Protein AF-A0A935HWZ3-F1 (afdb_monomer_lite)

Secondary structure (DSSP, 8-state):
--HHHHHHHHHHHH-HHHHTT---HHHHHHHHHHTSTTGGG--HHHHHHHHSTTSPP-HHHHHHHHHHHHHHHHHHHHHHHHHT-HHHHHHHHHHHHHHTT-HHHHHHHHHHHHHHHHHSPP-HHHHHHHHHHHHHHHHHHHHHHHHS------

Foldseek 3Di:
DPPVLVVVLQVQQCDCVQPVNDHCNLVVVVVVVCPPPVNPPDDLQNSCCSVPPPDDDDVVVSVVSVVSSVVSVVVSVVVVVCVVDVLNVLLVVLVVCLVVVVVVVNVVSLVVLLVVLVPDDDDPVSVVSNVSSVVSVVSSVVVVVVPDPPPPPD

pLDDT: mean 88.66, std 11.39, range [44.72, 97.56]

Sequence (154 aa):
MTESELTEFRKFIISPLYTSGRNYDTLLNEIIKFNSKESNRLTVQDLYSKLYPGKTYNPQTMKNRFSELLKLGEEFLVYRKIQDSPAEKDKLLLSSYLDRKMYKFLDSKLQKEIFELTSAPDDIKKFENLFSLQEMRIRSLGEKKNSMPIFKIL

Radius of gyration: 24.04 Å; chains: 1; bounding box: 44×50×68 Å

Structure (mmCIF, N/CA/C/O backbone):
data_AF-A0A935HWZ3-F1
#
_entry.id   AF-A0A935HWZ3-F1
#
loop_
_atom_site.group_PDB
_atom_site.id
_atom_site.type_symbol
_atom_site.label_atom_id
_atom_site.label_alt_id
_atom_site.label_comp_id
_atom_site.label_asym_id
_atom_site.label_entity_id
_atom_site.label_seq_id
_atom_site.pdbx_PDB_ins_code
_atom_site.Cartn_x
_atom_site.Cartn_y
_atom_site.Cartn_z
_atom_site.occupancy
_atom_site.B_iso_or_equiv
_atom_site.auth_seq_id
_atom_site.auth_comp_id
_atom_site.auth_asym_id
_atom_site.auth_atom_id
_atom_site.pdbx_PDB_model_num
ATOM 1 N N . MET A 1 1 ? -1.891 12.685 12.434 1.00 75.56 1 MET A N 1
ATOM 2 C CA . MET A 1 1 ? -2.656 12.650 11.175 1.00 75.56 1 MET A CA 1
ATOM 3 C C . MET A 1 1 ? -3.465 13.922 11.091 1.00 75.56 1 MET A C 1
ATOM 5 O O . MET A 1 1 ? -4.045 14.314 12.098 1.00 75.56 1 MET A O 1
ATOM 9 N N . THR A 1 2 ? -3.467 14.572 9.938 1.00 87.94 2 THR A N 1
ATOM 10 C CA . THR A 1 2 ? -4.420 15.644 9.626 1.00 87.94 2 THR A CA 1
ATOM 11 C C . THR A 1 2 ? -5.836 15.071 9.479 1.00 87.94 2 THR A C 1
ATOM 13 O O . THR A 1 2 ? -6.002 13.865 9.300 1.00 87.94 2 THR A O 1
ATOM 16 N N . GLU A 1 3 ? -6.867 15.919 9.509 1.00 86.69 3 GLU A N 1
ATOM 17 C CA . GLU A 1 3 ? -8.260 15.492 9.267 1.00 86.69 3 GLU A CA 1
ATOM 18 C C . GLU A 1 3 ? -8.436 14.806 7.897 1.00 86.69 3 GLU A C 1
ATOM 20 O O . GLU A 1 3 ? -9.180 13.830 7.757 1.00 86.69 3 GLU A O 1
ATOM 25 N N . SER A 1 4 ? -7.694 15.273 6.886 1.00 89.88 4 SER A N 1
ATOM 26 C CA . SER A 1 4 ? -7.683 14.669 5.549 1.00 89.88 4 SER A CA 1
ATOM 27 C C . SER A 1 4 ? -7.071 13.265 5.572 1.00 89.88 4 SER A C 1
ATOM 29 O O . SER A 1 4 ? -7.696 12.303 5.124 1.00 89.88 4 SER A O 1
ATOM 31 N N . GLU A 1 5 ? -5.889 13.117 6.180 1.00 90.38 5 GLU A N 1
ATOM 32 C CA . GLU A 1 5 ? -5.225 11.813 6.328 1.00 90.38 5 GLU A CA 1
ATOM 33 C C . GLU A 1 5 ? -6.078 10.827 7.125 1.00 90.38 5 GLU A C 1
ATOM 35 O O . GLU A 1 5 ? -6.135 9.645 6.795 1.00 90.38 5 GLU A O 1
ATOM 40 N N . LEU A 1 6 ? -6.770 11.306 8.159 1.00 91.81 6 LEU A N 1
ATOM 41 C CA . LEU A 1 6 ? -7.662 10.479 8.956 1.00 91.81 6 LEU A CA 1
ATOM 42 C C . LEU A 1 6 ? -8.868 9.992 8.138 1.00 91.81 6 LEU A C 1
ATOM 44 O O . LEU A 1 6 ? -9.266 8.832 8.252 1.00 91.81 6 LEU A O 1
ATOM 48 N N . THR A 1 7 ? -9.432 10.853 7.290 1.00 92.50 7 THR A N 1
ATOM 49 C CA . THR A 1 7 ? -10.536 10.493 6.388 1.00 92.50 7 THR A CA 1
ATOM 50 C C . THR A 1 7 ? -10.114 9.415 5.390 1.00 92.50 7 THR A C 1
ATOM 52 O O . THR A 1 7 ? -10.858 8.466 5.133 1.00 92.50 7 THR A O 1
ATOM 55 N N . GLU A 1 8 ? -8.911 9.523 4.835 1.00 93.06 8 GLU A N 1
ATOM 56 C CA . GLU A 1 8 ? -8.365 8.505 3.937 1.00 93.06 8 GLU A CA 1
ATOM 57 C C . GLU A 1 8 ? -8.022 7.205 4.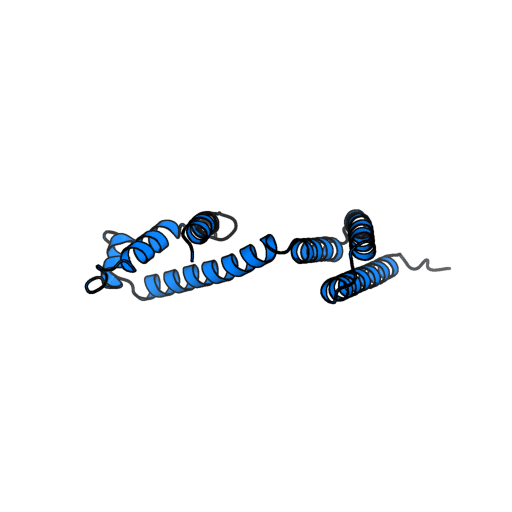664 1.00 93.06 8 GLU A C 1
ATOM 59 O O . GLU A 1 8 ? -8.325 6.125 4.155 1.00 93.06 8 GLU A O 1
ATOM 64 N N . PHE A 1 9 ? -7.468 7.291 5.873 1.00 94.81 9 PHE A N 1
ATOM 65 C CA . PHE A 1 9 ? -7.192 6.114 6.688 1.00 94.81 9 PHE A CA 1
ATOM 66 C C . PHE A 1 9 ? -8.474 5.357 7.034 1.00 94.81 9 PHE A C 1
ATOM 68 O O . PHE A 1 9 ? -8.507 4.134 6.921 1.00 94.81 9 PHE A O 1
ATOM 75 N N . ARG A 1 10 ? -9.570 6.063 7.345 1.00 93.44 10 ARG A N 1
ATOM 76 C CA . ARG A 1 10 ? -10.895 5.442 7.513 1.00 93.44 10 ARG A CA 1
ATOM 77 C C . ARG A 1 10 ? -11.314 4.656 6.277 1.00 93.44 10 ARG A C 1
ATOM 79 O O . ARG A 1 10 ? -11.693 3.497 6.402 1.00 93.44 10 ARG A O 1
ATOM 86 N N . LYS A 1 11 ? -11.194 5.246 5.082 1.00 91.56 11 LYS A N 1
ATOM 87 C CA . LYS A 1 11 ? -11.487 4.550 3.813 1.00 91.56 11 LYS A CA 1
ATOM 88 C C . LYS A 1 11 ? -10.604 3.311 3.623 1.00 91.56 11 LYS A C 1
ATOM 90 O O . LYS A 1 11 ? -11.081 2.292 3.130 1.00 91.56 11 LYS A O 1
ATOM 95 N N . PHE A 1 12 ? -9.342 3.385 4.037 1.00 93.12 12 PHE A N 1
ATOM 96 C CA . PHE A 1 12 ? -8.401 2.271 3.967 1.00 93.12 12 PHE A CA 1
ATOM 97 C C . PHE A 1 12 ? -8.815 1.107 4.884 1.00 93.12 12 PHE A C 1
ATOM 99 O O . PHE A 1 12 ? -8.917 -0.026 4.420 1.00 93.12 12 PHE A O 1
ATOM 106 N N . ILE A 1 13 ? -9.146 1.372 6.153 1.00 92.38 13 ILE A N 1
ATOM 107 C CA . ILE A 1 13 ? -9.485 0.325 7.138 1.00 92.38 13 ILE A CA 1
ATOM 108 C C . ILE A 1 13 ? -10.902 -0.256 7.004 1.00 92.38 13 ILE A C 1
ATOM 110 O O . ILE A 1 13 ? -11.235 -1.221 7.689 1.00 92.38 13 ILE A O 1
ATOM 114 N N . ILE A 1 14 ? -11.767 0.325 6.173 1.00 89.81 14 ILE A N 1
ATOM 115 C CA . ILE A 1 14 ? -13.059 -0.292 5.823 1.00 89.81 14 ILE A CA 1
ATOM 116 C C . ILE A 1 14 ? -12.976 -1.101 4.527 1.00 89.81 14 ILE A C 1
ATOM 118 O O . ILE A 1 14 ? -13.905 -1.840 4.204 1.00 89.81 14 ILE A O 1
ATOM 122 N N . SER A 1 15 ? -11.883 -0.966 3.770 1.00 88.50 15 SER A N 1
ATOM 123 C CA . SER A 1 15 ? -11.719 -1.656 2.497 1.00 88.50 15 SER A CA 1
ATOM 124 C C . SER A 1 15 ? -11.523 -3.163 2.717 1.00 88.50 15 SER A C 1
ATOM 126 O O . SER A 1 15 ? -10.591 -3.563 3.426 1.00 88.50 15 SER A O 1
ATOM 128 N N . PRO A 1 16 ? -12.322 -4.022 2.052 1.00 85.56 16 PRO A N 1
ATOM 129 C CA . PRO A 1 16 ? -12.182 -5.475 2.147 1.00 85.56 16 PRO A CA 1
ATOM 130 C C . PRO A 1 16 ? -10.797 -5.995 1.748 1.00 85.56 16 PRO A C 1
ATOM 132 O O . PRO A 1 16 ? -10.411 -7.079 2.181 1.00 85.56 16 PRO A O 1
ATOM 135 N N . LEU A 1 17 ? -10.050 -5.224 0.947 1.00 85.69 17 LEU A N 1
ATOM 136 C CA . LEU A 1 17 ? -8.706 -5.579 0.489 1.00 85.69 17 LEU A CA 1
ATOM 137 C C . LEU A 1 17 ? -7.685 -5.646 1.630 1.00 85.69 17 LEU A C 1
ATOM 139 O O . LEU A 1 17 ? -6.745 -6.428 1.539 1.00 85.69 17 LEU A O 1
ATOM 143 N N . TYR A 1 18 ? -7.869 -4.856 2.692 1.00 83.12 18 TYR A N 1
ATOM 144 C CA . TYR A 1 18 ? -6.881 -4.726 3.770 1.00 83.12 18 TYR A CA 1
ATOM 145 C C . TYR A 1 18 ? -7.328 -5.388 5.074 1.00 83.12 18 TYR A C 1
ATOM 147 O O . TYR A 1 18 ? -6.501 -5.785 5.890 1.00 83.12 18 TYR A O 1
ATOM 155 N N . THR A 1 19 ? -8.634 -5.558 5.293 1.00 82.12 19 THR A N 1
ATOM 156 C CA . THR A 1 19 ? -9.142 -5.920 6.628 1.00 82.12 19 THR A CA 1
ATOM 157 C C . THR A 1 19 ? -9.687 -7.332 6.760 1.00 82.12 19 THR A C 1
ATOM 159 O O . THR A 1 19 ? -10.176 -7.699 7.831 1.00 82.12 19 THR A O 1
ATOM 162 N N . SER A 1 20 ? -9.580 -8.157 5.711 1.00 78.38 20 SER A N 1
ATOM 163 C CA . SER A 1 20 ? -10.080 -9.544 5.707 1.00 78.38 20 SER A CA 1
ATOM 164 C C . SER A 1 20 ? -11.537 -9.649 6.198 1.00 78.38 20 SER A C 1
ATOM 166 O O . SER A 1 20 ? -11.900 -10.577 6.920 1.00 78.38 20 SER A O 1
ATOM 168 N N . GLY A 1 21 ? -12.362 -8.646 5.869 1.00 75.56 21 GLY A N 1
ATOM 169 C CA . GLY A 1 21 ? -13.775 -8.567 6.258 1.00 75.56 21 GLY A CA 1
ATOM 170 C C . GLY A 1 21 ? -14.052 -8.058 7.678 1.00 75.56 21 GLY A C 1
ATOM 171 O O . GLY A 1 21 ? -15.207 -8.049 8.102 1.00 75.56 21 GLY A O 1
ATOM 172 N N . ARG A 1 22 ? -13.036 -7.627 8.435 1.00 80.81 22 ARG A N 1
ATOM 173 C CA . ARG A 1 22 ? -13.223 -7.031 9.767 1.00 80.81 22 ARG A CA 1
ATOM 174 C C . ARG A 1 22 ? -13.403 -5.521 9.668 1.00 80.81 22 ARG A C 1
ATOM 176 O O . ARG A 1 22 ? -12.747 -4.858 8.873 1.00 80.81 22 ARG A O 1
ATOM 183 N N . ASN A 1 23 ? -14.260 -4.971 10.522 1.00 79.50 23 ASN A N 1
ATOM 184 C CA . ASN A 1 23 ? -14.489 -3.535 10.594 1.00 79.50 23 ASN A CA 1
ATOM 185 C C . ASN A 1 23 ? -13.736 -2.934 11.792 1.00 79.50 23 ASN A C 1
ATOM 187 O O . ASN A 1 23 ? -14.075 -3.218 12.941 1.00 79.50 23 ASN A O 1
ATOM 191 N N . TYR A 1 24 ? -12.719 -2.113 11.517 1.00 88.94 24 TYR A N 1
ATOM 192 C CA . TYR A 1 24 ? -11.961 -1.386 12.544 1.00 88.94 24 TYR A CA 1
ATOM 193 C C . TYR A 1 24 ? -12.441 0.059 12.735 1.00 88.94 24 TYR A C 1
ATOM 195 O O . TYR A 1 24 ? -11.922 0.748 13.611 1.00 88.94 24 TYR A O 1
ATOM 203 N N . ASP A 1 25 ? -13.434 0.521 11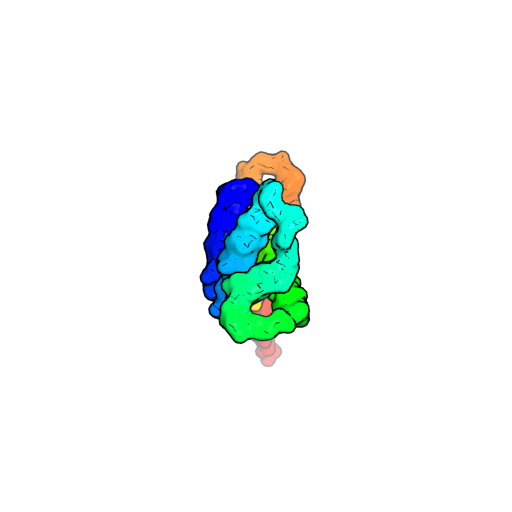.967 1.00 88.88 25 ASP A N 1
ATOM 204 C CA . ASP A 1 25 ? -13.948 1.893 12.040 1.00 88.88 25 ASP A CA 1
ATOM 205 C C . ASP A 1 25 ? -14.486 2.211 13.438 1.00 88.88 25 ASP A C 1
ATOM 207 O O . ASP A 1 25 ? -14.156 3.244 14.011 1.00 88.88 25 ASP A O 1
ATOM 211 N N . THR A 1 26 ? -15.226 1.284 14.057 1.00 87.88 26 THR A N 1
ATOM 212 C CA . THR A 1 26 ? -15.739 1.468 15.424 1.00 87.88 26 THR A CA 1
ATOM 213 C C . THR A 1 26 ? -14.611 1.618 16.447 1.00 87.88 26 THR A C 1
ATOM 215 O O . THR A 1 26 ? -14.670 2.505 17.295 1.00 87.88 26 THR A O 1
ATOM 218 N N . LEU A 1 27 ? -13.558 0.797 16.348 1.00 90.31 27 LEU A N 1
ATOM 219 C CA . LEU A 1 27 ? -12.387 0.891 17.225 1.00 90.31 27 LEU A CA 1
ATOM 220 C C . LEU A 1 27 ? -11.654 2.219 17.023 1.00 90.31 27 LEU A C 1
ATOM 222 O O . LEU A 1 27 ? -11.364 2.907 17.998 1.00 90.31 27 LEU A O 1
ATOM 226 N N . LEU A 1 28 ? -11.392 2.594 15.770 1.00 91.81 28 LEU A N 1
ATOM 227 C CA . LEU A 1 28 ? -10.721 3.845 15.439 1.00 91.81 28 LEU A CA 1
ATOM 228 C C . LEU A 1 28 ? -11.526 5.057 15.935 1.00 91.81 28 LEU A C 1
ATOM 230 O O . LEU A 1 28 ? -10.962 5.951 16.561 1.00 91.81 28 LEU A O 1
ATOM 234 N N . ASN A 1 29 ? -12.843 5.068 15.714 1.00 89.31 29 ASN A N 1
ATOM 235 C CA . ASN A 1 29 ? -13.739 6.133 16.165 1.00 89.31 29 ASN A CA 1
ATOM 236 C C . ASN A 1 29 ? -13.698 6.318 17.680 1.00 89.31 29 ASN A C 1
ATOM 238 O O . ASN A 1 29 ? -13.610 7.450 18.156 1.00 89.31 29 ASN A O 1
ATOM 242 N N . GLU A 1 30 ? -13.746 5.226 18.440 1.00 87.19 30 GLU A N 1
ATOM 243 C CA . GLU A 1 30 ? -13.672 5.317 19.893 1.00 87.19 30 GLU A CA 1
ATOM 244 C C . GLU A 1 30 ? -12.284 5.760 20.370 1.00 87.19 30 GLU A C 1
ATOM 246 O O . GLU A 1 30 ? -12.217 6.589 21.272 1.00 87.19 30 GLU A O 1
ATOM 251 N N . ILE A 1 31 ? -11.190 5.330 19.728 1.00 86.88 31 ILE A N 1
ATOM 252 C CA . ILE A 1 31 ? -9.829 5.814 20.036 1.00 86.88 31 ILE A CA 1
ATOM 253 C C . ILE A 1 31 ? -9.692 7.322 19.775 1.00 86.88 31 ILE A C 1
ATOM 255 O O . ILE A 1 31 ? -9.104 8.036 20.584 1.00 86.88 31 ILE A O 1
ATOM 259 N N . ILE A 1 32 ? -10.242 7.834 18.671 1.00 86.44 32 ILE A N 1
ATOM 260 C CA . ILE A 1 32 ? -10.173 9.269 18.339 1.00 86.44 32 ILE A CA 1
ATOM 261 C C . ILE A 1 32 ? -10.925 10.098 19.376 1.00 86.44 32 ILE A C 1
ATOM 263 O O . ILE A 1 32 ? -10.398 11.097 19.862 1.00 86.44 32 ILE A O 1
ATOM 267 N N . LYS A 1 33 ? -12.134 9.663 19.753 1.00 81.62 33 LYS A N 1
ATOM 268 C CA . LYS A 1 33 ? -12.905 10.304 20.828 1.00 81.62 33 LYS A CA 1
ATOM 269 C C . LYS A 1 33 ? -12.140 10.261 22.149 1.00 81.62 33 LYS A C 1
ATOM 271 O O . LYS A 1 33 ? -12.097 11.261 22.858 1.00 81.62 33 LYS A O 1
ATOM 276 N N . PHE A 1 34 ? -11.502 9.131 22.448 1.00 73.06 34 PHE A N 1
ATOM 277 C CA . PHE A 1 34 ? -10.695 8.931 23.651 1.00 73.06 34 PHE A CA 1
ATOM 278 C C . PHE A 1 34 ? -9.484 9.866 23.707 1.00 73.06 34 PHE A C 1
ATOM 280 O O . PHE A 1 34 ? -9.098 10.286 24.788 1.00 73.06 34 PHE A O 1
ATOM 287 N N . ASN A 1 35 ? -8.897 10.223 22.564 1.00 70.50 35 ASN A N 1
ATOM 288 C CA . ASN A 1 35 ? -7.763 11.149 22.495 1.00 70.50 35 ASN A CA 1
ATOM 289 C C . ASN A 1 35 ? -8.176 12.632 22.632 1.00 70.50 35 ASN A C 1
ATOM 291 O O . ASN A 1 35 ? -7.322 13.514 22.708 1.00 70.50 35 ASN A O 1
ATOM 295 N N . SER A 1 36 ? -9.478 12.939 22.663 1.00 69.62 36 SER A N 1
ATOM 296 C CA . SER A 1 36 ? -9.955 14.292 22.966 1.00 69.62 36 SER A CA 1
ATOM 297 C C . SER A 1 36 ? -9.824 14.596 24.472 1.00 69.62 36 SER A C 1
ATOM 299 O O . SER A 1 36 ? -9.772 13.685 25.294 1.00 69.62 36 SER A O 1
ATOM 301 N N . LYS A 1 37 ? -9.737 15.880 24.853 1.00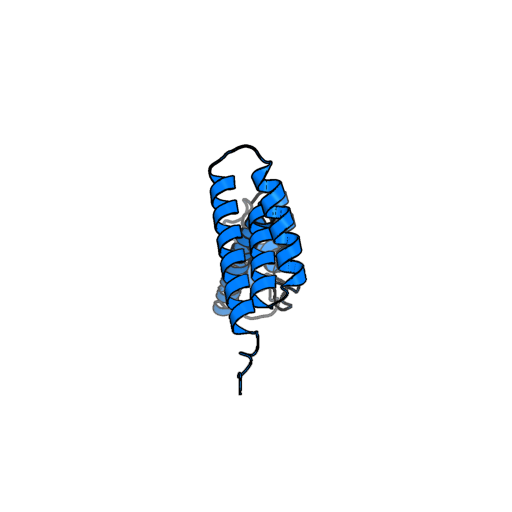 58.09 37 LYS A N 1
ATOM 302 C CA . LYS A 1 37 ? -9.340 16.389 26.193 1.00 58.09 37 LYS A CA 1
ATOM 303 C C . LYS A 1 37 ? -10.157 15.897 27.413 1.00 58.09 37 LYS A C 1
ATOM 305 O O . LYS A 1 37 ? -9.827 16.275 28.533 1.00 58.09 37 LYS A O 1
ATOM 310 N N . GLU A 1 38 ? -11.165 15.044 27.242 1.00 56.38 38 GLU A N 1
ATOM 311 C CA . GLU A 1 38 ? -11.913 14.395 28.338 1.00 56.38 38 GLU A CA 1
ATOM 312 C C . GLU A 1 38 ? -11.308 13.046 28.802 1.00 56.38 38 GLU A C 1
ATOM 314 O O . GLU A 1 38 ? -11.890 12.328 29.616 1.00 56.38 38 GLU A O 1
ATOM 319 N N . SER A 1 39 ? -10.114 12.700 28.310 1.00 57.12 39 SER A N 1
ATOM 320 C CA . SER A 1 39 ? -9.482 11.372 28.379 1.00 57.12 39 SER A CA 1
ATOM 321 C C . SER A 1 39 ? -9.060 10.852 29.761 1.00 57.12 39 SER A C 1
ATOM 323 O O . SER A 1 39 ? -8.773 9.665 29.897 1.00 57.12 39 SER A O 1
ATOM 325 N N . ASN A 1 40 ? -9.052 11.678 30.810 1.00 59.38 40 ASN A N 1
ATOM 326 C CA . ASN A 1 40 ? -8.487 11.296 32.116 1.00 59.38 40 ASN A CA 1
ATOM 327 C C . ASN A 1 40 ? -9.303 10.252 32.911 1.00 59.38 40 ASN A C 1
ATOM 329 O O . ASN A 1 40 ? -8.956 9.959 34.054 1.00 59.38 40 ASN A O 1
ATOM 333 N N . ARG A 1 41 ? -10.399 9.708 32.363 1.00 65.62 41 ARG A N 1
ATOM 334 C CA . ARG A 1 41 ? -11.293 8.782 33.088 1.00 65.62 41 ARG A CA 1
ATOM 335 C C . ARG A 1 41 ? -11.682 7.512 32.345 1.00 65.62 41 ARG A C 1
ATOM 337 O O . ARG A 1 41 ? -12.325 6.662 32.950 1.00 65.62 41 ARG A O 1
ATOM 344 N N . LEU A 1 42 ? -11.333 7.373 31.070 1.00 70.88 42 LEU A N 1
ATOM 345 C CA . LEU A 1 42 ? -11.699 6.182 30.313 1.00 70.88 42 LEU A CA 1
ATOM 346 C C . LEU A 1 42 ? -10.580 5.140 30.400 1.00 70.88 42 LEU A C 1
ATOM 348 O O . LEU A 1 42 ? -9.396 5.455 30.318 1.00 70.88 42 LEU A O 1
ATOM 352 N N . THR A 1 43 ? -10.963 3.885 30.578 1.00 85.25 43 THR A N 1
ATOM 353 C CA . THR A 1 43 ? -10.065 2.731 30.659 1.00 85.25 43 THR A CA 1
ATOM 354 C C . THR A 1 43 ? -10.174 1.874 29.399 1.00 85.25 43 THR A C 1
ATOM 356 O O . THR A 1 43 ? -11.117 1.983 28.610 1.00 85.25 43 THR A O 1
ATOM 359 N N . VAL A 1 44 ? -9.220 0.962 29.196 1.00 87.31 44 VAL A N 1
ATOM 360 C CA . VAL A 1 44 ? -9.309 -0.035 28.114 1.00 87.31 44 VAL A CA 1
ATOM 361 C C . VAL A 1 44 ? -10.535 -0.941 28.305 1.00 87.31 44 VAL A C 1
ATOM 363 O O . VAL A 1 44 ? -11.114 -1.402 27.320 1.00 87.31 44 VAL A O 1
ATOM 366 N N . GLN A 1 45 ? -10.973 -1.157 29.551 1.00 90.56 45 GLN A N 1
ATOM 367 C CA . GLN A 1 45 ? -12.223 -1.853 29.853 1.00 90.56 45 GLN A CA 1
ATOM 368 C C . GLN A 1 45 ? -13.451 -1.096 29.324 1.00 90.56 45 GLN A C 1
ATOM 370 O O . GLN A 1 45 ? -14.327 -1.724 28.730 1.00 90.56 45 GLN A O 1
ATOM 375 N N . ASP A 1 46 ? -13.498 0.231 29.468 1.00 87.94 46 ASP A N 1
ATOM 376 C CA . ASP A 1 46 ? -14.606 1.048 28.948 1.00 87.94 46 ASP A CA 1
ATOM 377 C C . ASP A 1 46 ? -14.653 1.034 27.419 1.00 87.94 46 ASP A C 1
ATOM 379 O O . ASP A 1 46 ? -15.719 0.981 26.810 1.00 87.94 46 ASP A O 1
ATOM 383 N N . LEU A 1 47 ? -13.487 1.033 26.772 1.00 88.31 47 LEU A N 1
ATOM 384 C CA . LEU A 1 47 ? -13.408 0.865 25.324 1.00 88.31 47 LEU A CA 1
ATOM 385 C C . LEU A 1 47 ? -13.924 -0.518 24.897 1.00 88.31 47 LEU A C 1
ATOM 387 O O . LEU A 1 47 ? -14.687 -0.629 23.938 1.00 88.31 47 LEU A O 1
ATOM 391 N N . TYR A 1 48 ? -13.546 -1.576 25.619 1.00 92.25 48 TYR A N 1
ATOM 392 C CA . TYR A 1 48 ? -14.018 -2.929 25.328 1.00 92.25 48 TYR A CA 1
ATOM 393 C C . TYR A 1 48 ? -15.536 -3.058 25.482 1.00 92.25 48 TYR A C 1
ATOM 395 O O . TYR A 1 48 ? -16.169 -3.670 24.623 1.00 92.25 48 TYR A O 1
ATOM 403 N N . SER A 1 49 ? -16.133 -2.482 26.531 1.00 90.81 49 SER A N 1
ATOM 404 C CA . SER A 1 49 ? -17.581 -2.574 26.767 1.00 90.81 49 SER A CA 1
ATOM 405 C C . SER A 1 49 ? -18.398 -1.903 25.659 1.00 90.81 49 SER A C 1
ATOM 407 O O . SER A 1 49 ? -19.460 -2.407 25.296 1.00 90.81 49 SER A O 1
ATOM 409 N N . LYS A 1 50 ? -17.873 -0.831 25.049 1.00 88.44 50 LYS A N 1
ATOM 410 C CA . LYS A 1 50 ? -18.474 -0.193 23.867 1.00 88.44 50 LYS A CA 1
ATOM 411 C C . LYS A 1 50 ? -18.340 -1.030 22.596 1.00 88.44 50 LYS A C 1
ATOM 413 O O . LYS A 1 50 ? -19.270 -1.078 21.796 1.00 88.44 50 LYS A O 1
ATOM 418 N N . LEU A 1 51 ? -17.191 -1.676 22.393 1.00 89.25 51 LEU A N 1
ATOM 419 C CA . LEU A 1 51 ? -16.933 -2.497 21.203 1.00 89.25 51 LEU A CA 1
ATOM 420 C C . LEU A 1 51 ? -17.647 -3.851 21.251 1.00 89.25 51 LEU A C 1
ATOM 422 O O . LEU A 1 51 ? -17.994 -4.413 20.212 1.00 89.25 51 LEU A O 1
ATOM 426 N N . TYR A 1 52 ? -17.847 -4.384 22.453 1.00 91.69 52 TYR A N 1
ATOM 427 C CA . TYR A 1 52 ? -18.378 -5.718 22.694 1.00 91.69 52 TYR A CA 1
ATOM 428 C C . TYR A 1 52 ? -19.435 -5.686 23.809 1.00 91.69 52 TYR A C 1
ATOM 430 O O . TYR A 1 52 ? -19.218 -6.254 24.885 1.00 91.69 52 TYR A O 1
ATOM 438 N N . PRO A 1 53 ? -20.590 -5.039 23.572 1.00 92.00 53 PRO A N 1
ATOM 439 C CA . PRO A 1 53 ? -21.628 -4.898 24.585 1.00 92.00 53 PRO A CA 1
ATOM 440 C C . PRO A 1 53 ? -22.111 -6.268 25.077 1.00 92.00 53 PRO A C 1
ATOM 442 O O . PRO A 1 53 ? -22.308 -7.198 24.293 1.00 92.00 53 PRO A O 1
ATOM 445 N N . GLY A 1 54 ? -22.270 -6.397 26.397 1.00 94.38 54 GLY A N 1
ATOM 446 C CA . GLY A 1 54 ? -22.711 -7.633 27.052 1.00 94.38 54 GLY A CA 1
ATOM 447 C C . GLY A 1 54 ? -21.651 -8.735 27.166 1.00 94.38 54 GLY A C 1
ATOM 448 O O . GLY A 1 54 ? -21.953 -9.799 27.701 1.00 94.38 54 GLY A O 1
ATOM 449 N N . LYS A 1 55 ? -20.413 -8.516 26.697 1.00 95.56 55 LYS A N 1
ATOM 450 C CA . LYS A 1 55 ? -19.317 -9.485 26.852 1.00 95.56 55 LYS A CA 1
ATOM 451 C C . LYS A 1 55 ? -18.430 -9.142 28.045 1.00 95.56 55 LYS A C 1
ATOM 453 O O . LYS A 1 55 ? -18.111 -7.980 28.282 1.00 95.56 55 LYS A O 1
ATOM 458 N N . THR A 1 56 ? -17.949 -10.170 28.739 1.00 96.56 56 THR A N 1
ATOM 459 C CA . THR A 1 56 ? -16.910 -10.020 29.766 1.00 96.56 56 THR A CA 1
ATOM 460 C C . THR A 1 56 ? -15.625 -9.487 29.140 1.00 96.56 56 THR A C 1
ATOM 462 O O . THR A 1 56 ? -15.238 -9.917 28.047 1.00 96.56 56 THR A O 1
ATOM 465 N N . TYR A 1 57 ? -14.972 -8.551 29.833 1.00 96.56 57 TYR A N 1
ATOM 466 C CA . TYR A 1 57 ? -13.713 -7.956 29.398 1.00 96.56 57 TYR A CA 1
ATOM 467 C C . TYR A 1 57 ? -12.660 -9.023 29.087 1.00 96.56 57 TYR A C 1
ATOM 469 O O . TYR A 1 57 ? -12.364 -9.877 29.923 1.00 96.56 57 TYR A O 1
ATOM 477 N N . ASN A 1 58 ? -12.074 -8.945 27.889 1.00 96.19 58 ASN A N 1
ATOM 478 C CA . ASN A 1 58 ? -10.974 -9.804 27.475 1.00 96.19 58 ASN A CA 1
ATOM 479 C C . ASN A 1 58 ? -9.759 -8.945 27.066 1.00 96.19 58 ASN A C 1
ATOM 481 O O . ASN A 1 58 ? -9.761 -8.355 25.977 1.00 96.19 58 ASN A O 1
ATOM 485 N N . PRO A 1 59 ? -8.699 -8.887 27.897 1.00 95.12 59 PRO A N 1
ATOM 486 C CA . PRO A 1 59 ? -7.520 -8.075 27.606 1.00 95.12 59 PRO A CA 1
ATOM 487 C C . PRO A 1 59 ? -6.758 -8.566 26.369 1.00 95.12 59 PRO A C 1
ATOM 489 O O . PRO A 1 59 ? -6.229 -7.751 25.612 1.00 95.12 59 PRO A O 1
ATOM 492 N N . GLN A 1 60 ? -6.740 -9.879 26.112 1.00 96.50 60 GLN A N 1
ATOM 493 C CA . GLN A 1 60 ? -6.084 -10.440 24.931 1.00 96.50 60 GLN A CA 1
ATOM 494 C C . GLN A 1 60 ? -6.793 -10.003 23.647 1.00 96.50 60 GLN A C 1
ATOM 496 O O . GLN A 1 60 ? -6.135 -9.664 22.664 1.00 96.50 60 GLN A O 1
ATOM 501 N N . THR A 1 61 ? -8.128 -9.954 23.654 1.00 94.06 61 THR A N 1
ATOM 502 C CA . THR A 1 61 ? -8.902 -9.437 22.520 1.00 94.06 61 THR A CA 1
ATOM 503 C C . THR A 1 61 ? -8.549 -7.982 22.227 1.00 94.06 61 THR A C 1
ATOM 505 O O . THR A 1 61 ? -8.295 -7.658 21.069 1.00 94.06 61 THR A O 1
ATOM 508 N N . MET A 1 62 ? -8.474 -7.116 23.245 1.00 93.75 62 MET A N 1
ATOM 509 C CA . MET A 1 62 ? -8.076 -5.718 23.031 1.00 93.75 62 MET A CA 1
ATOM 510 C C . MET A 1 62 ? -6.652 -5.598 22.511 1.00 93.75 62 MET A C 1
ATOM 512 O O . MET A 1 62 ? -6.430 -4.892 21.531 1.00 93.75 62 MET A O 1
ATOM 516 N N . LYS A 1 63 ? -5.702 -6.328 23.107 1.00 95.12 63 LYS A N 1
ATOM 517 C CA . LYS A 1 63 ? -4.307 -6.343 22.652 1.00 95.12 63 LYS A CA 1
ATOM 518 C C . LYS A 1 63 ? -4.214 -6.713 21.171 1.00 95.12 63 LYS A C 1
ATOM 520 O O . LYS A 1 63 ? -3.594 -5.982 20.407 1.00 95.12 63 LYS A O 1
ATOM 525 N N . ASN A 1 64 ? -4.896 -7.782 20.756 1.00 94.12 64 ASN A N 1
ATOM 526 C CA . ASN A 1 64 ? -4.927 -8.206 19.356 1.00 94.12 64 ASN A CA 1
ATOM 527 C C . ASN A 1 64 ? -5.506 -7.115 18.447 1.00 94.12 64 ASN A C 1
ATOM 529 O O . ASN A 1 64 ? -4.933 -6.827 17.402 1.00 94.12 64 ASN A O 1
ATOM 533 N N . ARG A 1 65 ? -6.606 -6.472 18.853 1.00 92.12 65 ARG A N 1
ATOM 534 C CA . ARG A 1 65 ? -7.250 -5.413 18.062 1.00 92.12 65 ARG A CA 1
ATOM 535 C C . ARG A 1 65 ? -6.377 -4.177 17.895 1.00 92.12 65 ARG A C 1
ATOM 537 O O . ARG A 1 65 ? -6.333 -3.620 16.803 1.00 92.12 65 ARG A O 1
ATOM 544 N N . PHE A 1 66 ? -5.663 -3.772 18.940 1.00 92.94 66 PHE A N 1
ATOM 545 C CA . PHE A 1 66 ? -4.701 -2.678 18.844 1.00 92.94 66 PHE A CA 1
ATOM 546 C C . PHE A 1 66 ? -3.515 -3.038 17.949 1.00 92.94 66 PHE A C 1
ATOM 548 O O . PHE A 1 66 ? -3.135 -2.224 17.114 1.00 92.94 66 PHE A O 1
ATOM 555 N N . SER A 1 67 ? -2.964 -4.249 18.071 1.00 94.88 67 SER A N 1
ATOM 556 C CA . SER A 1 67 ? -1.882 -4.712 17.193 1.00 94.88 67 SER A CA 1
ATOM 557 C C . SER A 1 67 ? -2.308 -4.771 15.724 1.00 94.88 67 SER A C 1
ATOM 559 O O . SER A 1 67 ? -1.554 -4.360 14.848 1.00 94.88 67 SER A O 1
ATOM 561 N N . GLU A 1 68 ? -3.524 -5.238 15.444 1.00 93.69 68 GLU A N 1
ATOM 562 C CA . GLU A 1 68 ? -4.082 -5.262 14.089 1.00 93.69 68 GLU A CA 1
ATOM 563 C C . GLU A 1 68 ? -4.292 -3.848 13.531 1.00 93.69 68 GLU A C 1
ATOM 565 O O . GLU A 1 68 ? -3.920 -3.581 12.391 1.00 93.69 68 GLU A O 1
ATOM 570 N N . LEU A 1 69 ? -4.837 -2.926 14.333 1.00 93.19 69 LEU A N 1
ATOM 571 C CA . LEU A 1 69 ? -5.020 -1.535 13.916 1.00 93.19 69 LEU A CA 1
ATOM 572 C C . LEU A 1 69 ? -3.682 -0.819 13.685 1.00 93.19 69 LEU A C 1
ATOM 574 O O . LEU A 1 69 ? -3.569 -0.048 12.735 1.00 93.19 69 LEU A O 1
ATOM 578 N N . LEU A 1 70 ? -2.672 -1.085 14.519 1.00 94.12 70 LEU A N 1
ATOM 579 C CA . LEU A 1 70 ? -1.320 -0.558 14.330 1.00 94.12 70 LEU A CA 1
ATOM 580 C C . LEU A 1 70 ? -0.745 -1.015 12.988 1.00 94.12 70 LEU A C 1
ATOM 582 O O . LEU A 1 70 ? -0.298 -0.179 12.207 1.00 94.12 70 LEU A O 1
ATOM 586 N N . LYS A 1 71 ? -0.844 -2.315 12.689 1.00 94.44 71 LYS A N 1
ATOM 587 C CA . LYS A 1 71 ? -0.395 -2.875 11.411 1.00 94.44 71 LYS A CA 1
ATOM 588 C C . LYS A 1 71 ? -1.105 -2.223 10.220 1.00 94.44 71 LYS A C 1
ATOM 590 O O . LYS A 1 71 ? -0.460 -1.863 9.242 1.00 94.44 71 LYS A O 1
ATOM 595 N N . LEU A 1 72 ? -2.420 -2.009 10.312 1.00 94.62 72 LEU A N 1
ATOM 596 C CA . LEU A 1 72 ? -3.169 -1.282 9.279 1.00 94.62 72 LEU A CA 1
ATOM 597 C C . LEU A 1 72 ? -2.682 0.164 9.121 1.00 94.62 72 LEU A C 1
ATOM 599 O O . LEU A 1 72 ? -2.651 0.680 8.006 1.00 94.62 72 LEU A O 1
ATOM 603 N N . GLY A 1 73 ? -2.297 0.817 10.219 1.00 94.81 73 GLY A N 1
ATOM 604 C CA . GLY A 1 73 ? -1.677 2.141 10.193 1.00 94.81 73 GLY A CA 1
ATOM 605 C C . GLY A 1 73 ? -0.346 2.147 9.441 1.00 94.81 73 GLY A C 1
ATOM 606 O O . GLY A 1 73 ? -0.127 3.008 8.593 1.00 94.81 73 GLY A O 1
ATOM 607 N N . GLU A 1 74 ? 0.519 1.166 9.695 1.00 95.75 74 GLU A N 1
ATOM 608 C CA . GLU A 1 74 ? 1.794 1.007 8.983 1.00 95.75 74 GLU A CA 1
ATOM 609 C C . GLU A 1 74 ? 1.576 0.759 7.482 1.00 95.75 74 GLU A C 1
ATOM 611 O O . GLU A 1 74 ? 2.182 1.431 6.643 1.00 95.75 74 GLU A O 1
ATOM 616 N N . GLU A 1 75 ? 0.656 -0.141 7.127 1.00 95.31 75 GLU A N 1
ATOM 617 C CA . GLU A 1 75 ? 0.292 -0.417 5.731 1.00 95.31 75 GLU A CA 1
ATOM 618 C C . GLU A 1 75 ? -0.285 0.821 5.031 1.00 95.31 75 GLU A C 1
ATOM 620 O O . GLU A 1 75 ? 0.045 1.092 3.873 1.00 95.31 75 GLU A O 1
ATOM 625 N N . PHE A 1 76 ? -1.096 1.618 5.732 1.00 95.62 76 PHE A N 1
ATOM 626 C CA . PHE A 1 76 ? -1.627 2.873 5.207 1.00 95.62 76 PHE A CA 1
ATOM 627 C C . PHE A 1 76 ? -0.520 3.889 4.902 1.00 95.62 76 PHE A C 1
ATOM 629 O O . PHE A 1 76 ? -0.564 4.545 3.860 1.00 95.62 76 PHE A O 1
ATOM 636 N N . LEU A 1 77 ? 0.491 4.010 5.767 1.00 94.94 77 LEU A N 1
ATOM 637 C CA . LEU A 1 77 ? 1.626 4.907 5.529 1.00 94.94 77 LEU A CA 1
ATOM 638 C C . LEU A 1 77 ? 2.418 4.493 4.283 1.00 94.94 77 LEU A C 1
ATOM 640 O O . LEU A 1 77 ? 2.781 5.349 3.472 1.00 94.94 77 LEU A O 1
ATOM 644 N N . VAL A 1 78 ? 2.631 3.189 4.086 1.00 94.38 78 VAL A N 1
ATOM 645 C CA . VAL A 1 78 ? 3.258 2.657 2.865 1.00 94.38 78 VAL A CA 1
ATOM 646 C C . VAL A 1 78 ? 2.392 2.955 1.642 1.00 94.38 78 VAL A C 1
ATOM 648 O O . VAL A 1 78 ? 2.891 3.483 0.646 1.00 94.38 78 VAL A O 1
ATOM 651 N N . TYR A 1 79 ? 1.088 2.683 1.722 1.00 93.88 79 TYR A N 1
ATOM 652 C CA . TYR A 1 79 ? 0.136 2.978 0.653 1.00 93.88 79 TYR A CA 1
ATOM 653 C C . TYR A 1 79 ? 0.180 4.456 0.247 1.00 93.88 79 TYR A C 1
ATOM 655 O O . TYR A 1 79 ? 0.325 4.761 -0.938 1.00 93.88 79 TYR A O 1
ATOM 663 N N . ARG A 1 80 ? 0.123 5.372 1.220 1.00 93.50 80 ARG A N 1
ATOM 664 C CA . ARG A 1 80 ? 0.222 6.823 1.007 1.00 93.50 80 ARG A CA 1
ATOM 665 C C . ARG A 1 80 ? 1.523 7.196 0.312 1.00 93.50 80 ARG A C 1
ATOM 667 O O . ARG A 1 80 ? 1.493 7.877 -0.709 1.00 93.50 80 ARG A O 1
ATOM 674 N N . LYS A 1 81 ? 2.654 6.687 0.807 1.00 93.31 81 LYS A N 1
ATOM 675 C CA . LYS A 1 81 ? 3.968 6.967 0.222 1.00 93.31 81 LYS A CA 1
ATOM 676 C C . LYS A 1 81 ? 4.056 6.543 -1.248 1.00 93.31 81 LYS A C 1
ATOM 678 O O . LYS A 1 81 ? 4.666 7.259 -2.039 1.00 93.31 81 LYS A O 1
ATOM 683 N N . ILE A 1 82 ? 3.437 5.417 -1.609 1.00 94.19 82 ILE A N 1
ATOM 684 C CA . ILE A 1 82 ? 3.360 4.937 -2.996 1.00 94.19 82 ILE A CA 1
ATOM 685 C C . ILE A 1 82 ? 2.427 5.818 -3.837 1.00 94.19 82 ILE A C 1
ATOM 687 O O . ILE A 1 82 ? 2.770 6.141 -4.972 1.00 94.19 82 ILE A O 1
ATOM 691 N N . GLN A 1 83 ? 1.266 6.235 -3.314 1.00 91.12 83 GLN A N 1
ATOM 692 C CA . GLN A 1 83 ? 0.368 7.141 -4.050 1.00 91.12 83 GLN A CA 1
ATOM 693 C C . GLN A 1 83 ? 1.022 8.497 -4.334 1.00 91.12 83 GLN A C 1
ATOM 695 O O . GLN A 1 83 ? 0.837 9.047 -5.417 1.00 91.12 83 GLN A O 1
ATOM 700 N N . ASP A 1 84 ? 1.830 8.992 -3.398 1.00 92.12 84 ASP A N 1
ATOM 701 C CA . ASP A 1 84 ? 2.534 10.269 -3.520 1.00 92.12 84 ASP A CA 1
ATOM 702 C C . ASP A 1 84 ? 3.788 10.177 -4.422 1.00 92.12 84 ASP A C 1
ATOM 704 O O . ASP A 1 84 ? 4.450 11.187 -4.670 1.00 92.12 84 ASP A O 1
ATOM 708 N N . SER A 1 85 ? 4.139 8.986 -4.930 1.00 91.81 85 SER A N 1
ATOM 709 C CA . SER A 1 85 ? 5.315 8.767 -5.779 1.00 91.81 85 SER A CA 1
ATOM 710 C C . SER A 1 85 ? 4.973 7.976 -7.052 1.00 91.81 85 SER A C 1
ATOM 712 O O . SER A 1 85 ? 5.075 6.746 -7.069 1.00 91.81 85 SER A O 1
ATOM 714 N N . PRO A 1 86 ? 4.615 8.668 -8.155 1.00 90.38 86 PRO A N 1
ATOM 715 C CA . PRO A 1 86 ? 4.304 8.024 -9.433 1.00 90.38 86 PRO A CA 1
ATOM 716 C C . PRO A 1 86 ? 5.417 7.091 -9.928 1.00 90.38 86 PRO A C 1
ATOM 718 O O . PRO A 1 86 ? 5.140 5.957 -10.306 1.00 90.38 86 PRO A O 1
ATOM 721 N N . ALA A 1 87 ? 6.680 7.520 -9.815 1.00 90.00 87 ALA A N 1
ATOM 722 C CA . ALA A 1 87 ? 7.832 6.719 -10.223 1.00 90.00 87 ALA A CA 1
ATOM 723 C C . ALA A 1 87 ? 7.928 5.385 -9.458 1.00 90.00 87 ALA A C 1
ATOM 725 O O . ALA A 1 87 ? 8.158 4.342 -10.066 1.00 90.00 87 ALA A O 1
ATOM 726 N N . GLU A 1 88 ? 7.712 5.386 -8.138 1.00 91.88 88 GLU A N 1
ATOM 727 C CA . GLU A 1 88 ? 7.727 4.147 -7.349 1.00 91.88 88 GLU A CA 1
ATOM 728 C C . GLU A 1 88 ? 6.543 3.241 -7.684 1.00 91.88 88 GLU A C 1
ATOM 730 O O . GLU A 1 88 ? 6.701 2.028 -7.839 1.00 91.88 88 GLU A O 1
ATOM 735 N N . LYS A 1 89 ? 5.355 3.820 -7.880 1.00 94.75 89 LYS A N 1
ATOM 736 C CA . LYS A 1 89 ? 4.179 3.072 -8.333 1.00 94.75 89 LYS A CA 1
ATOM 737 C C . LYS A 1 89 ? 4.437 2.372 -9.671 1.00 94.75 89 LYS A C 1
ATOM 739 O O . LYS A 1 89 ? 4.081 1.202 -9.831 1.00 94.75 89 LYS A O 1
ATOM 744 N N . ASP A 1 90 ? 5.077 3.059 -10.610 1.00 94.06 90 ASP A N 1
ATOM 745 C CA . ASP A 1 90 ? 5.391 2.507 -11.924 1.00 94.06 90 ASP A CA 1
ATOM 746 C C . ASP A 1 90 ? 6.468 1.424 -11.862 1.00 94.06 90 ASP A C 1
ATOM 748 O O . ASP A 1 90 ? 6.297 0.377 -12.492 1.00 94.06 90 ASP A O 1
ATOM 752 N N . LYS A 1 91 ? 7.512 1.593 -11.042 1.00 94.81 91 LYS A N 1
ATOM 753 C CA . LYS A 1 91 ? 8.507 0.536 -10.785 1.00 94.81 91 LYS A CA 1
ATOM 754 C C . LYS A 1 91 ? 7.867 -0.731 -10.217 1.00 94.81 91 LYS A C 1
ATOM 756 O O . LYS A 1 91 ? 8.160 -1.827 -10.695 1.00 94.81 91 LYS A O 1
ATOM 761 N N . LEU A 1 92 ? 6.964 -0.601 -9.242 1.00 95.88 92 LEU A N 1
ATOM 762 C CA . LEU A 1 92 ? 6.249 -1.744 -8.659 1.00 95.88 92 LEU A CA 1
ATOM 763 C C . LEU A 1 92 ? 5.378 -2.464 -9.699 1.00 95.88 92 LEU A C 1
ATOM 765 O O . LEU A 1 92 ? 5.329 -3.700 -9.731 1.00 95.88 92 LEU A O 1
ATOM 769 N N . LEU A 1 93 ? 4.722 -1.710 -10.584 1.00 97.00 93 LEU A N 1
ATOM 770 C CA . LEU A 1 93 ? 3.936 -2.283 -11.675 1.00 97.00 93 LEU A CA 1
ATOM 771 C C . LEU A 1 93 ? 4.823 -3.011 -12.695 1.00 97.00 93 LEU A C 1
ATOM 773 O O . LEU A 1 93 ? 4.506 -4.131 -13.095 1.00 97.00 93 LEU A O 1
ATOM 777 N N . LEU A 1 94 ? 5.940 -2.404 -13.095 1.00 97.31 94 LEU A N 1
ATOM 778 C CA . LEU A 1 94 ? 6.908 -3.005 -14.013 1.00 97.31 94 LEU A CA 1
ATOM 779 C C . LEU A 1 94 ? 7.508 -4.290 -13.432 1.00 97.31 94 LEU A C 1
ATOM 781 O O . LEU A 1 94 ? 7.533 -5.306 -14.125 1.00 97.31 94 LEU A O 1
ATOM 785 N N . SER A 1 95 ? 7.893 -4.294 -12.152 1.00 96.88 95 SER A N 1
ATOM 786 C CA . SER A 1 95 ? 8.326 -5.518 -11.462 1.00 96.88 95 SER A CA 1
ATOM 787 C C . SER A 1 95 ? 7.244 -6.594 -11.520 1.00 96.88 95 SER A C 1
ATOM 789 O O . SER A 1 95 ? 7.521 -7.726 -11.901 1.00 96.88 95 SER A O 1
ATOM 791 N N . SER A 1 96 ? 5.987 -6.226 -11.254 1.00 97.19 96 SER A N 1
ATOM 792 C CA . SER A 1 96 ? 4.860 -7.163 -11.323 1.00 97.19 96 SER A CA 1
ATOM 793 C C . SER A 1 96 ? 4.658 -7.746 -12.726 1.00 97.19 96 SER A C 1
ATOM 795 O O . SER A 1 96 ? 4.325 -8.925 -12.853 1.00 97.19 96 SER A O 1
ATOM 797 N N . TYR A 1 97 ? 4.851 -6.957 -13.790 1.00 97.56 97 TYR A N 1
ATOM 798 C CA . TYR A 1 97 ? 4.814 -7.473 -15.162 1.00 97.56 97 TYR A CA 1
ATOM 799 C C . TYR A 1 97 ? 5.970 -8.426 -15.451 1.00 97.56 97 TYR A C 1
ATOM 801 O O . TYR A 1 97 ? 5.746 -9.451 -16.096 1.00 97.56 97 TYR A O 1
ATOM 809 N N . LEU A 1 98 ? 7.177 -8.109 -14.981 1.00 95.25 98 LEU A N 1
ATOM 810 C CA . LEU A 1 98 ? 8.349 -8.964 -15.147 1.00 95.25 98 LEU A CA 1
ATOM 811 C C . LEU A 1 98 ? 8.152 -10.311 -14.443 1.00 95.25 98 LEU A C 1
ATOM 813 O O . LEU A 1 98 ? 8.234 -11.347 -15.098 1.00 95.25 98 LEU A O 1
ATOM 817 N N . ASP A 1 99 ? 7.774 -10.299 -13.164 1.00 95.25 99 ASP A N 1
ATOM 818 C CA . ASP A 1 99 ? 7.580 -11.511 -12.354 1.00 95.25 99 ASP A CA 1
ATOM 819 C C . ASP A 1 99 ? 6.496 -12.435 -12.940 1.00 95.25 99 ASP A C 1
ATOM 821 O O . ASP A 1 99 ? 6.556 -13.660 -12.829 1.00 95.25 99 ASP A O 1
ATOM 825 N N . ARG A 1 100 ? 5.504 -11.848 -13.620 1.00 96.00 100 ARG A N 1
ATOM 826 C CA . ARG A 1 100 ? 4.411 -12.562 -14.302 1.00 96.00 100 ARG A CA 1
ATOM 827 C C . ARG A 1 100 ? 4.705 -12.863 -15.773 1.00 96.00 100 ARG A C 1
ATOM 829 O O . ARG A 1 100 ? 3.815 -13.339 -16.476 1.00 96.00 100 ARG A O 1
ATOM 836 N N . LYS A 1 101 ? 5.918 -12.572 -16.255 1.00 95.38 101 LYS A N 1
ATOM 837 C CA . LYS A 1 101 ? 6.360 -12.756 -17.650 1.00 95.38 101 LYS A CA 1
ATOM 838 C C . LYS A 1 101 ? 5.461 -12.057 -18.677 1.00 95.38 101 LYS A C 1
ATOM 840 O O . LYS A 1 101 ? 5.344 -12.475 -19.829 1.00 95.38 101 LYS A O 1
ATOM 845 N N . MET A 1 102 ? 4.832 -10.952 -18.283 1.00 96.44 102 MET A N 1
ATOM 846 C CA . MET A 1 102 ? 3.970 -10.115 -19.121 1.00 96.44 102 MET A CA 1
ATOM 847 C C . MET A 1 102 ? 4.806 -9.167 -19.993 1.00 96.44 102 MET A C 1
ATOM 849 O O . MET A 1 102 ? 4.614 -7.949 -19.995 1.00 96.44 102 MET A O 1
ATOM 853 N N . TYR A 1 103 ? 5.749 -9.729 -20.753 1.00 95.06 103 TYR A N 1
ATOM 854 C CA . TYR A 1 103 ? 6.813 -8.980 -21.421 1.00 95.06 103 TYR A CA 1
ATOM 855 C C . TYR A 1 103 ? 6.313 -7.905 -22.388 1.00 95.06 103 TYR A C 1
ATOM 857 O O . TYR A 1 103 ? 6.900 -6.834 -22.457 1.00 95.06 103 TYR A O 1
ATOM 865 N N . LYS A 1 104 ? 5.197 -8.143 -23.086 1.00 94.75 104 LYS A N 1
ATOM 866 C CA . LYS A 1 104 ? 4.603 -7.146 -23.990 1.00 94.75 104 LYS A CA 1
ATOM 867 C C . LYS A 1 104 ? 4.244 -5.845 -23.258 1.00 94.75 104 LYS A C 1
ATOM 869 O O . LYS A 1 104 ? 4.533 -4.760 -23.755 1.00 9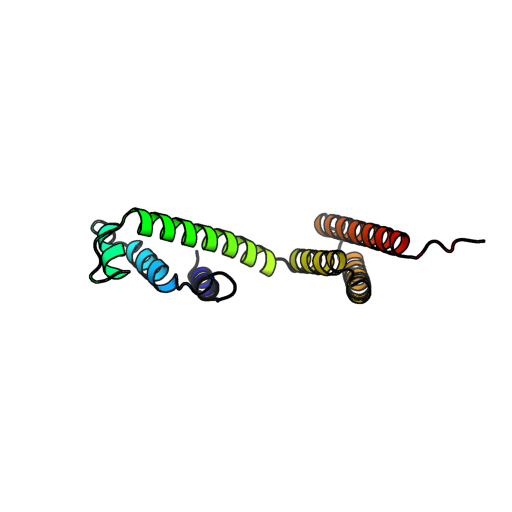4.75 104 LYS A O 1
ATOM 874 N N . PHE A 1 105 ? 3.613 -5.956 -22.089 1.00 97.06 105 PHE A N 1
ATOM 875 C CA . PHE A 1 105 ? 3.217 -4.800 -21.279 1.00 97.06 105 PHE A CA 1
ATOM 876 C C . PHE A 1 105 ? 4.427 -4.159 -20.600 1.00 97.06 105 PHE A C 1
ATOM 878 O O . PHE A 1 105 ? 4.531 -2.933 -20.563 1.00 97.06 105 PHE A O 1
ATOM 885 N N . LEU A 1 106 ? 5.360 -4.993 -20.126 1.00 96.88 106 LEU A N 1
ATOM 886 C CA . LEU A 1 106 ? 6.627 -4.554 -19.555 1.00 96.88 106 LEU A CA 1
ATOM 887 C C . LEU A 1 106 ? 7.422 -3.693 -20.544 1.00 96.88 106 LEU A C 1
ATOM 889 O O . LEU A 1 106 ? 7.770 -2.567 -20.214 1.00 96.88 106 LEU A O 1
ATOM 893 N N . ASP A 1 107 ? 7.684 -4.203 -21.750 1.00 95.62 107 ASP A N 1
ATOM 894 C CA . ASP A 1 107 ? 8.544 -3.541 -22.735 1.00 95.62 107 ASP A CA 1
ATOM 895 C C . ASP A 1 107 ? 7.946 -2.200 -23.180 1.00 95.62 107 ASP A C 1
ATOM 897 O O . ASP A 1 107 ? 8.651 -1.193 -23.223 1.00 95.62 107 ASP A O 1
ATOM 901 N N . SER A 1 108 ? 6.635 -2.171 -23.454 1.00 96.75 108 SER A N 1
ATOM 902 C CA . SER A 1 108 ? 5.939 -0.949 -23.868 1.00 96.75 108 SER A CA 1
ATOM 903 C C . SER A 1 108 ? 5.992 0.134 -22.790 1.00 96.75 108 SER A C 1
ATOM 905 O O . SER A 1 108 ? 6.279 1.291 -23.103 1.00 96.75 108 SER A O 1
ATOM 907 N N . LYS A 1 109 ? 5.757 -0.228 -21.521 1.00 96.88 109 LYS A N 1
ATOM 908 C CA . LYS A 1 109 ? 5.823 0.741 -20.425 1.00 96.88 109 LYS A CA 1
ATOM 909 C C . LYS A 1 109 ? 7.269 1.151 -20.129 1.00 96.88 109 LYS A C 1
ATOM 911 O O . LYS A 1 109 ? 7.518 2.344 -20.045 1.00 96.88 109 LYS A O 1
ATOM 916 N N . LEU A 1 110 ? 8.227 0.219 -20.073 1.00 96.25 110 LEU A N 1
ATOM 917 C CA . LEU A 1 110 ? 9.654 0.532 -19.876 1.00 96.25 110 LEU A CA 1
ATOM 918 C C . LEU A 1 110 ? 10.167 1.546 -20.899 1.00 96.25 110 LEU A C 1
ATOM 920 O O . LEU A 1 110 ? 10.843 2.500 -20.526 1.00 96.25 110 LEU A O 1
ATOM 924 N N . GLN A 1 111 ? 9.855 1.346 -22.182 1.00 95.69 111 GLN A N 1
ATOM 925 C CA . GLN A 1 111 ? 10.277 2.267 -23.238 1.00 95.69 111 GLN A CA 1
ATOM 926 C C . GLN A 1 111 ? 9.725 3.675 -23.016 1.00 95.69 111 GLN A C 1
ATOM 928 O O . GLN A 1 111 ? 10.472 4.642 -23.147 1.00 95.69 111 GLN A O 1
ATOM 933 N N . LYS A 1 112 ? 8.445 3.780 -22.644 1.00 96.06 112 LYS A N 1
ATOM 934 C CA . LYS A 1 112 ? 7.801 5.057 -22.339 1.00 96.06 112 LYS A CA 1
ATOM 935 C C . LYS A 1 112 ? 8.458 5.753 -21.139 1.00 96.06 112 LYS A C 1
ATOM 937 O O . LYS A 1 112 ? 8.855 6.903 -21.270 1.00 96.06 112 LYS A O 1
ATOM 942 N N . GLU A 1 113 ? 8.624 5.051 -20.018 1.00 95.75 113 GLU A N 1
ATOM 943 C CA . GLU A 1 113 ? 9.212 5.620 -18.791 1.00 95.75 113 GLU A CA 1
ATOM 944 C C . GLU A 1 113 ? 10.662 6.078 -19.006 1.00 95.75 113 GLU A C 1
ATOM 946 O O . GLU A 1 113 ? 11.051 7.162 -18.577 1.00 95.75 113 GLU A O 1
ATOM 951 N N . ILE A 1 114 ? 11.473 5.275 -19.708 1.00 95.06 114 ILE A N 1
ATOM 952 C CA . ILE A 1 114 ? 12.856 5.646 -20.038 1.00 95.06 114 ILE A CA 1
ATOM 953 C C . ILE A 1 114 ? 12.867 6.902 -20.907 1.00 95.06 114 ILE A C 1
ATOM 955 O O . ILE A 1 114 ? 13.642 7.813 -20.628 1.00 95.06 114 ILE A O 1
ATOM 959 N N . PHE A 1 115 ? 12.016 6.966 -21.935 1.00 95.12 115 PHE A N 1
ATOM 960 C CA . PHE A 1 115 ? 11.925 8.135 -22.804 1.00 95.12 115 PHE A CA 1
ATOM 961 C C . PHE A 1 115 ? 11.569 9.396 -22.005 1.00 95.12 115 PHE A C 1
ATOM 963 O O . PHE A 1 115 ? 12.320 10.372 -22.044 1.00 95.12 115 PHE A O 1
ATOM 970 N N . GLU A 1 116 ? 10.498 9.346 -21.208 1.00 93.81 116 GLU A N 1
ATOM 971 C CA . GLU A 1 116 ? 10.048 10.472 -20.380 1.00 93.81 116 GLU A CA 1
ATOM 972 C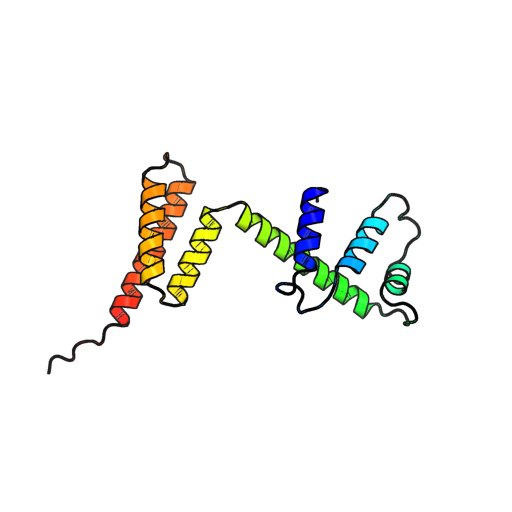 C . GLU A 1 116 ? 11.138 10.939 -19.403 1.00 93.81 116 GLU A C 1
ATOM 974 O O . GLU A 1 116 ? 11.429 12.135 -19.333 1.00 93.81 116 GLU A O 1
ATOM 979 N N . LEU A 1 117 ? 11.815 10.011 -18.717 1.00 93.75 117 LEU A N 1
ATOM 980 C CA . LEU A 1 117 ? 12.916 10.348 -17.812 1.00 93.75 117 LEU A CA 1
ATOM 981 C C . LEU A 1 117 ? 14.117 10.936 -18.549 1.00 93.75 117 LEU A C 1
ATOM 983 O O . LEU A 1 117 ? 14.709 11.893 -18.060 1.00 93.75 117 LEU A O 1
ATOM 987 N N . THR A 1 118 ? 14.492 10.410 -19.719 1.00 93.69 118 THR A N 1
ATOM 988 C CA . THR A 1 118 ? 15.620 10.966 -20.488 1.00 93.69 118 THR A CA 1
ATOM 989 C C . THR A 1 118 ? 15.362 12.397 -20.953 1.00 93.69 118 THR A C 1
ATOM 991 O O . THR A 1 118 ? 16.311 13.179 -21.002 1.00 93.69 118 THR A O 1
ATOM 994 N N . SER A 1 119 ? 14.102 12.755 -21.222 1.00 93.88 119 SER A N 1
ATOM 995 C CA . SER A 1 119 ? 13.686 14.114 -21.591 1.00 93.88 119 SER A CA 1
ATOM 996 C C . SER A 1 119 ? 13.516 15.068 -20.401 1.00 93.88 119 SER A C 1
ATOM 998 O O . SER A 1 119 ? 13.432 16.277 -20.608 1.00 93.88 119 SER A O 1
ATOM 1000 N N . ALA A 1 120 ? 13.458 14.558 -19.168 1.00 92.50 120 ALA A N 1
ATOM 1001 C CA . ALA A 1 120 ? 13.361 15.380 -17.964 1.00 92.50 120 ALA A CA 1
ATOM 1002 C C . ALA A 1 120 ? 14.708 16.056 -17.619 1.00 92.50 120 ALA A C 1
ATOM 1004 O O . ALA A 1 120 ? 15.761 15.554 -18.026 1.00 92.50 120 ALA A O 1
ATOM 1005 N N . PRO A 1 121 ? 14.711 17.163 -16.849 1.00 95.56 121 PRO A N 1
ATOM 1006 C CA . PRO A 1 121 ? 15.939 17.777 -16.341 1.00 95.56 121 PRO A CA 1
ATOM 1007 C C . PRO A 1 121 ? 16.816 16.796 -15.556 1.00 95.56 121 PRO A C 1
ATOM 1009 O O . PRO A 1 121 ? 16.315 15.863 -14.928 1.00 95.56 121 PRO A O 1
ATOM 1012 N N . ASP A 1 122 ? 18.128 17.022 -15.583 1.00 95.44 122 ASP A N 1
ATOM 1013 C CA . ASP A 1 122 ? 19.078 16.178 -14.865 1.00 95.44 122 ASP A CA 1
ATOM 1014 C C . ASP A 1 122 ? 19.025 16.437 -13.358 1.00 95.44 122 ASP A C 1
ATOM 1016 O O . ASP A 1 122 ? 19.321 17.532 -12.881 1.00 95.44 122 ASP A O 1
ATOM 1020 N N . ASP A 1 123 ? 18.678 15.396 -12.606 1.00 95.06 123 ASP A N 1
ATOM 1021 C CA . ASP A 1 123 ? 18.813 15.342 -11.159 1.00 95.06 123 ASP A CA 1
ATOM 1022 C C . ASP A 1 123 ? 19.185 13.921 -10.704 1.00 95.06 123 ASP A C 1
ATOM 1024 O O . ASP A 1 123 ? 19.145 12.955 -11.471 1.00 95.06 123 ASP A O 1
ATOM 1028 N N . ILE A 1 124 ? 19.573 13.785 -9.435 1.00 94.50 124 ILE A N 1
ATOM 1029 C CA . ILE A 1 124 ? 19.985 12.494 -8.868 1.00 94.50 124 ILE A CA 1
ATOM 1030 C C . ILE A 1 124 ? 18.856 11.457 -8.980 1.00 94.50 124 ILE A C 1
ATOM 1032 O O . ILE A 1 124 ? 19.109 10.310 -9.346 1.00 94.50 124 ILE A O 1
ATOM 1036 N N . LYS A 1 125 ? 17.601 11.862 -8.748 1.00 92.56 125 LYS A N 1
ATOM 1037 C CA . LYS A 1 125 ? 16.444 10.955 -8.764 1.00 92.56 125 LYS A CA 1
ATOM 1038 C C . LYS A 1 125 ? 16.178 10.396 -10.158 1.00 92.56 125 LYS A C 1
ATOM 1040 O O . LYS A 1 125 ? 15.825 9.225 -10.293 1.00 92.56 125 LYS A O 1
ATOM 1045 N N . LYS A 1 126 ? 16.359 11.198 -11.208 1.00 93.56 126 LYS A N 1
ATOM 1046 C CA . LYS A 1 126 ? 16.285 10.769 -12.606 1.00 93.56 126 LYS A CA 1
ATOM 1047 C C . LYS A 1 126 ? 17.295 9.660 -12.860 1.00 93.56 126 LYS A C 1
ATOM 1049 O O . LYS A 1 126 ? 16.914 8.628 -13.409 1.00 93.56 126 LYS A O 1
ATOM 1054 N N . PHE A 1 127 ? 18.550 9.841 -12.452 1.00 94.81 127 PHE A N 1
ATOM 1055 C CA . PHE A 1 127 ? 19.587 8.829 -12.666 1.00 94.81 127 PHE A CA 1
ATOM 1056 C C . PHE A 1 127 ? 19.316 7.543 -11.879 1.00 94.81 127 PHE A C 1
ATOM 1058 O O . PHE A 1 127 ? 19.433 6.459 -12.449 1.00 94.81 127 PHE A O 1
ATOM 1065 N N . GLU A 1 128 ? 18.871 7.645 -10.625 1.00 93.81 128 GLU A N 1
ATOM 1066 C CA . GLU A 1 128 ? 18.454 6.489 -9.815 1.00 93.81 128 GLU A CA 1
ATOM 1067 C C . GLU A 1 128 ? 17.304 5.715 -10.475 1.00 93.81 128 GLU A C 1
ATOM 1069 O O . GLU A 1 128 ? 17.337 4.485 -10.581 1.00 93.81 128 GLU A O 1
ATOM 1074 N N . ASN A 1 129 ? 16.295 6.433 -10.973 1.00 94.12 129 ASN A N 1
ATOM 1075 C CA . ASN A 1 129 ? 15.169 5.827 -11.673 1.00 94.12 129 ASN A CA 1
ATOM 1076 C C . ASN A 1 129 ? 15.619 5.156 -12.973 1.00 94.12 129 ASN A C 1
ATOM 1078 O O . ASN A 1 129 ? 15.284 3.996 -13.200 1.00 94.12 129 ASN A O 1
ATOM 1082 N N . LEU A 1 130 ? 16.411 5.841 -13.801 1.00 95.25 130 LEU A N 1
ATOM 1083 C CA . LEU A 1 130 ? 16.929 5.282 -15.050 1.00 95.25 130 LEU A CA 1
ATOM 1084 C C . LEU A 1 130 ? 17.756 4.021 -14.804 1.00 95.25 130 LEU A C 1
ATOM 1086 O O . LEU A 1 130 ? 17.559 3.034 -15.511 1.00 95.25 130 LEU A O 1
ATOM 1090 N N . PHE A 1 131 ? 18.632 4.029 -13.799 1.00 95.75 131 PHE A N 1
ATOM 1091 C CA . PHE A 1 131 ? 19.423 2.860 -13.425 1.00 95.75 131 PHE A CA 1
ATOM 1092 C C . PHE A 1 131 ? 18.519 1.661 -13.110 1.00 95.75 131 PHE A C 1
ATOM 1094 O O . PHE A 1 131 ? 18.643 0.613 -13.746 1.00 95.75 131 PHE A O 1
ATOM 1101 N N . SER A 1 132 ? 17.528 1.854 -12.235 1.00 95.31 132 SER A N 1
ATOM 1102 C CA . SER A 1 132 ? 16.560 0.812 -11.871 1.00 95.31 132 SER A CA 1
ATOM 1103 C C . SER A 1 132 ? 15.790 0.262 -13.084 1.00 95.31 132 SER A C 1
ATOM 1105 O O . SER A 1 132 ? 15.627 -0.953 -13.227 1.00 95.31 132 SER A O 1
ATOM 1107 N N . LEU A 1 133 ? 15.359 1.128 -14.009 1.00 96.12 133 LEU A N 1
ATOM 1108 C CA . LEU A 1 133 ? 14.657 0.697 -15.225 1.00 96.12 133 LEU A CA 1
ATOM 1109 C C . LEU A 1 133 ? 15.565 -0.099 -16.178 1.00 96.12 133 LEU A C 1
ATOM 1111 O O . LEU A 1 133 ? 15.106 -1.060 -16.805 1.00 96.12 133 LEU A O 1
ATOM 1115 N N . GLN A 1 134 ? 16.849 0.256 -16.287 1.00 95.00 134 GLN A N 1
ATOM 1116 C CA . GLN A 1 134 ? 17.800 -0.513 -17.096 1.00 95.00 134 GLN A CA 1
ATOM 1117 C C . GLN A 1 134 ? 18.077 -1.891 -16.489 1.00 95.00 134 GLN A C 1
ATOM 1119 O O . GLN A 1 134 ? 18.120 -2.875 -17.230 1.00 95.00 134 GLN A O 1
ATOM 1124 N N . GLU A 1 135 ? 18.185 -2.004 -15.165 1.00 95.25 135 GLU A N 1
ATOM 1125 C CA . GLU A 1 135 ? 18.315 -3.305 -14.498 1.00 95.25 135 GLU A CA 1
ATOM 1126 C C . GLU A 1 135 ? 17.118 -4.218 -14.798 1.00 95.25 135 GLU A C 1
ATOM 1128 O O . GLU A 1 135 ? 17.297 -5.381 -15.176 1.00 95.25 135 GLU A O 1
ATOM 1133 N N . MET A 1 136 ? 15.889 -3.690 -14.719 1.00 95.19 136 MET A N 1
ATOM 1134 C CA . MET A 1 136 ? 14.679 -4.439 -15.090 1.00 95.19 136 MET A CA 1
ATOM 1135 C C . MET A 1 136 ? 14.717 -4.902 -16.551 1.00 95.19 136 MET A C 1
ATOM 1137 O O . MET A 1 136 ? 14.362 -6.046 -16.855 1.00 95.19 136 MET A O 1
ATOM 1141 N N . ARG A 1 137 ? 15.183 -4.042 -17.465 1.00 94.44 137 ARG A N 1
ATOM 1142 C CA . ARG A 1 137 ? 15.335 -4.386 -18.885 1.00 94.44 137 ARG A CA 1
ATOM 1143 C C . ARG A 1 137 ? 16.341 -5.519 -19.088 1.00 94.44 137 ARG A C 1
ATOM 1145 O O . ARG A 1 137 ? 16.050 -6.458 -19.829 1.00 94.44 137 ARG A O 1
ATOM 1152 N N . ILE A 1 138 ? 17.495 -5.456 -18.428 1.00 94.31 138 ILE A N 1
ATOM 1153 C CA . ILE A 1 138 ? 18.535 -6.492 -18.503 1.00 94.31 138 ILE A CA 1
ATOM 1154 C C . ILE A 1 138 ? 17.990 -7.833 -17.997 1.00 94.31 138 ILE A C 1
ATOM 1156 O O . ILE A 1 138 ? 18.138 -8.849 -18.680 1.00 94.31 138 ILE A O 1
ATOM 1160 N N . ARG A 1 139 ? 17.291 -7.838 -16.854 1.00 93.81 139 ARG A N 1
ATOM 1161 C CA . ARG A 1 139 ? 16.650 -9.046 -16.304 1.00 93.81 139 ARG A CA 1
ATOM 1162 C C . ARG A 1 139 ? 15.644 -9.661 -17.278 1.00 93.81 139 ARG A C 1
ATOM 1164 O O . ARG A 1 139 ? 15.729 -10.852 -17.567 1.00 93.81 139 ARG A O 1
ATOM 1171 N N . SER A 1 140 ? 14.754 -8.842 -17.843 1.00 94.94 140 SER A N 1
ATOM 1172 C CA . SER A 1 140 ? 13.773 -9.269 -18.854 1.00 94.94 140 SER A CA 1
ATOM 1173 C C . SER A 1 140 ? 14.436 -9.960 -20.052 1.00 94.94 140 SER A C 1
ATOM 1175 O O . SER A 1 140 ? 13.999 -11.028 -20.480 1.00 94.94 140 SER A O 1
ATOM 1177 N N . LEU A 1 141 ? 15.533 -9.398 -20.574 1.00 92.94 141 LEU A N 1
ATOM 1178 C CA . LEU A 1 141 ? 16.276 -9.998 -21.688 1.00 92.94 141 LEU A CA 1
ATOM 1179 C C . LEU A 1 141 ? 16.901 -11.349 -21.313 1.00 92.94 141 LEU A C 1
ATOM 1181 O O . LEU A 1 141 ? 16.841 -12.288 -22.110 1.00 92.94 141 LEU A O 1
ATOM 1185 N N . GLY A 1 142 ? 17.459 -11.466 -20.105 1.00 91.75 142 GL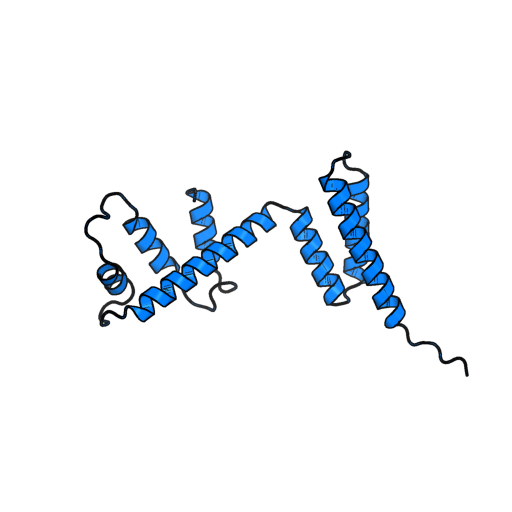Y A N 1
ATOM 1186 C CA . GLY A 1 142 ? 18.007 -12.724 -19.594 1.00 91.75 142 GLY A CA 1
ATOM 1187 C C . GLY A 1 142 ? 16.954 -13.831 -19.496 1.00 91.75 142 GLY A C 1
ATOM 1188 O O . GLY A 1 142 ? 17.173 -14.945 -19.976 1.00 91.75 142 GLY A O 1
ATOM 1189 N N . GLU A 1 143 ? 15.777 -13.523 -18.949 1.00 92.44 143 GLU A N 1
ATOM 1190 C CA . GLU A 1 143 ? 14.680 -14.492 -18.826 1.00 92.44 143 GLU A CA 1
ATOM 1191 C C . GLU A 1 143 ? 14.099 -14.910 -20.182 1.00 92.44 143 GLU A C 1
ATOM 1193 O O . GLU A 1 143 ? 13.814 -16.092 -20.403 1.00 92.44 143 GLU A O 1
ATOM 1198 N N . LYS A 1 144 ? 13.968 -13.968 -21.125 1.00 87.62 144 LYS A N 1
ATOM 1199 C CA . LYS A 1 144 ? 13.534 -14.264 -22.500 1.00 87.62 144 LYS A CA 1
ATOM 1200 C C . LYS A 1 144 ? 14.509 -15.202 -23.206 1.00 87.62 144 LYS A C 1
ATOM 1202 O O . LYS A 1 144 ? 14.082 -16.133 -23.880 1.00 87.62 144 LYS A O 1
ATOM 1207 N N . LYS A 1 145 ? 15.817 -14.999 -23.024 1.00 85.56 145 LYS A N 1
ATOM 1208 C CA . LYS A 1 145 ? 16.845 -15.861 -23.624 1.00 85.56 145 LYS A CA 1
ATOM 1209 C C . LYS A 1 145 ? 16.787 -17.285 -23.065 1.00 85.56 145 LYS A C 1
ATOM 1211 O O . LYS A 1 145 ? 16.870 -18.236 -23.832 1.00 85.56 145 LYS A O 1
ATOM 1216 N N . ASN A 1 146 ? 16.590 -17.430 -21.754 1.00 76.62 146 ASN A N 1
ATOM 1217 C CA . ASN A 1 146 ? 16.501 -18.736 -21.089 1.00 76.62 146 ASN A CA 1
ATOM 1218 C C . ASN A 1 146 ? 15.178 -19.482 -21.344 1.00 76.62 146 ASN A C 1
ATOM 1220 O O . ASN A 1 146 ? 15.092 -20.676 -21.071 1.00 76.62 146 ASN A O 1
ATOM 1224 N N . SER A 1 147 ? 14.144 -18.795 -21.836 1.00 70.81 147 SER A N 1
ATOM 1225 C CA . SER A 1 147 ? 12.842 -19.393 -22.168 1.00 70.81 147 SER A CA 1
ATOM 1226 C C . SER A 1 147 ? 12.684 -19.754 -23.646 1.00 70.81 147 SER A C 1
ATOM 1228 O O . SER A 1 147 ? 11.703 -20.410 -24.000 1.00 70.81 147 SER A O 1
ATOM 1230 N N . MET A 1 148 ? 13.641 -19.395 -24.510 1.00 60.06 148 MET A N 1
ATOM 1231 C CA . MET A 1 148 ? 13.684 -19.930 -25.870 1.00 60.06 148 MET A CA 1
ATOM 1232 C C . MET A 1 148 ? 14.193 -21.378 -25.832 1.00 60.06 148 MET A C 1
ATOM 1234 O O . MET A 1 148 ? 15.242 -21.628 -25.233 1.00 60.06 148 MET A O 1
ATOM 1238 N N . PRO A 1 149 ? 13.499 -22.344 -26.467 1.00 54.69 149 PRO A N 1
ATOM 1239 C CA . PRO A 1 149 ? 14.049 -23.679 -26.624 1.00 54.69 149 PRO A CA 1
ATOM 1240 C C . PRO A 1 149 ? 15.374 -23.547 -27.372 1.00 54.69 149 PRO A C 1
ATOM 1242 O O . PRO A 1 149 ? 15.420 -23.002 -28.475 1.00 54.69 149 PRO A O 1
ATOM 1245 N N . ILE A 1 150 ? 16.458 -24.019 -26.752 1.00 57.34 150 ILE A N 1
ATOM 1246 C CA . ILE A 1 150 ? 17.726 -24.221 -27.448 1.00 57.34 150 ILE A CA 1
ATOM 1247 C C . ILE A 1 150 ? 17.366 -25.123 -28.622 1.00 57.34 150 ILE A C 1
ATOM 1249 O O . ILE A 1 150 ? 16.982 -26.274 -28.404 1.00 57.34 150 ILE A O 1
ATOM 1253 N N . PHE A 1 151 ? 17.408 -24.595 -29.847 1.00 53.62 151 PHE A N 1
ATOM 1254 C CA . PHE A 1 151 ? 17.339 -25.431 -31.033 1.00 53.62 151 PHE A CA 1
ATOM 1255 C C . PHE A 1 151 ? 18.460 -26.456 -30.869 1.00 53.62 151 PHE A C 1
ATOM 1257 O O . PHE A 1 151 ? 19.638 -26.119 -30.978 1.00 53.62 151 PHE A O 1
ATOM 1264 N N . LYS A 1 152 ? 18.094 -27.691 -30.508 1.00 44.72 152 LYS A N 1
ATOM 1265 C CA . LYS A 1 152 ? 18.981 -28.840 -30.621 1.00 44.72 152 LYS A CA 1
ATOM 1266 C C . LYS A 1 152 ? 19.239 -28.971 -32.112 1.00 44.72 152 LYS A C 1
ATOM 1268 O O . LYS A 1 152 ? 18.404 -29.501 -32.838 1.00 44.72 152 LYS A O 1
ATOM 1273 N N . ILE A 1 153 ? 20.343 -28.382 -32.554 1.00 45.88 153 ILE A N 1
ATOM 1274 C CA . ILE A 1 153 ? 20.936 -28.669 -33.849 1.00 45.88 153 ILE A CA 1
ATOM 1275 C C . ILE A 1 153 ? 21.336 -30.145 -33.753 1.00 45.88 153 ILE A C 1
ATOM 1277 O O . ILE A 1 153 ? 22.248 -30.488 -32.999 1.00 45.88 153 ILE A O 1
ATOM 1281 N N . LEU A 1 154 ? 20.519 -30.995 -34.379 1.00 50.09 154 LEU A N 1
ATOM 1282 C CA . LEU A 1 154 ? 20.852 -32.378 -34.712 1.00 50.09 154 LEU A CA 1
ATOM 1283 C C . LEU A 1 154 ? 21.882 -32.379 -35.841 1.00 50.09 154 LEU A C 1
ATOM 1285 O O . LEU A 1 154 ? 21.740 -31.523 -36.745 1.00 50.09 154 LEU A O 1
#